Protein AF-A0A0W0FMS6-F1 (afdb_monomer_lite)

Structure (mmCIF, N/CA/C/O backbone):
data_AF-A0A0W0FMS6-F1
#
_entry.id   AF-A0A0W0FMS6-F1
#
loop_
_atom_site.group_PDB
_atom_site.id
_atom_site.type_symbol
_atom_site.label_atom_id
_atom_site.label_alt_id
_atom_site.label_comp_id
_atom_site.label_asym_id
_atom_site.label_entity_id
_atom_site.label_seq_id
_atom_site.pdbx_PDB_ins_code
_atom_site.Cartn_x
_atom_site.Cartn_y
_atom_site.Cartn_z
_atom_site.occupancy
_atom_site.B_iso_or_equiv
_atom_site.auth_seq_id
_atom_site.auth_comp_id
_atom_site.auth_asym_id
_atom_site.auth_atom_id
_atom_site.pdbx_PDB_model_num
ATOM 1 N N . MET A 1 1 ? 3.700 -11.404 -13.469 1.00 47.94 1 MET A N 1
ATOM 2 C CA . MET A 1 1 ? 3.557 -11.997 -12.122 1.00 47.94 1 MET A CA 1
ATOM 3 C C . MET A 1 1 ? 2.773 -11.042 -11.232 1.00 47.94 1 MET A C 1
ATOM 5 O O . MET A 1 1 ? 3.346 -10.373 -10.398 1.00 47.94 1 MET A O 1
ATOM 9 N N . GLN A 1 2 ? 1.465 -10.922 -11.465 1.00 58.62 2 GLN A N 1
ATOM 10 C CA . GLN A 1 2 ? 0.581 -10.019 -10.707 1.00 58.62 2 GLN A CA 1
ATOM 11 C C . GLN A 1 2 ? -0.220 -10.781 -9.626 1.00 58.62 2 GLN A C 1
ATOM 13 O O . GLN A 1 2 ? -1.185 -10.271 -9.075 1.00 58.62 2 GLN A O 1
ATOM 18 N N . GLN A 1 3 ? 0.134 -12.052 -9.408 1.00 62.72 3 GLN A N 1
ATOM 19 C CA . GLN A 1 3 ? -0.637 -13.024 -8.629 1.00 62.72 3 GLN A CA 1
ATOM 20 C C . GLN A 1 3 ? -0.190 -13.101 -7.160 1.00 62.72 3 GLN A C 1
ATOM 22 O O . GLN A 1 3 ? -0.995 -13.461 -6.310 1.00 62.72 3 GLN A O 1
ATOM 27 N N . GLU A 1 4 ? 1.058 -12.745 -6.844 1.00 70.19 4 GLU A N 1
ATOM 28 C CA . GLU A 1 4 ? 1.639 -12.935 -5.506 1.00 70.19 4 GLU A CA 1
ATOM 29 C C . GLU A 1 4 ? 1.048 -11.968 -4.467 1.00 70.19 4 GLU A C 1
ATOM 31 O O . GLU A 1 4 ? 0.581 -12.365 -3.398 1.00 70.19 4 GLU A O 1
ATOM 36 N N . ASP A 1 5 ? 0.982 -10.692 -4.818 1.00 80.12 5 ASP A N 1
ATOM 37 C CA . ASP A 1 5 ? 0.451 -9.620 -3.976 1.00 80.12 5 ASP A CA 1
ATOM 38 C C . ASP A 1 5 ? -1.074 -9.733 -3.809 1.00 80.12 5 ASP A C 1
ATOM 40 O O . ASP A 1 5 ? -1.591 -9.489 -2.720 1.00 80.12 5 ASP A O 1
ATOM 44 N N . ASN A 1 6 ? -1.790 -10.211 -4.834 1.00 81.94 6 ASN A N 1
ATOM 45 C CA . ASN A 1 6 ? -3.218 -10.525 -4.720 1.00 81.94 6 ASN A CA 1
ATOM 46 C C . ASN A 1 6 ? -3.466 -11.706 -3.769 1.00 81.94 6 ASN A C 1
ATOM 48 O O . ASN A 1 6 ? -4.414 -11.669 -2.986 1.00 81.94 6 ASN A O 1
ATOM 52 N N . ALA A 1 7 ? -2.617 -12.739 -3.808 1.00 86.38 7 ALA A N 1
ATOM 53 C CA . ALA A 1 7 ? -2.716 -13.869 -2.886 1.00 86.38 7 ALA A CA 1
ATOM 54 C C . ALA A 1 7 ? -2.443 -13.429 -1.440 1.00 86.38 7 ALA A C 1
ATOM 56 O O . ALA A 1 7 ? -3.202 -13.780 -0.536 1.00 86.38 7 ALA A O 1
ATOM 57 N N . THR A 1 8 ? -1.416 -12.599 -1.237 1.00 92.06 8 THR A N 1
ATOM 58 C CA . THR A 1 8 ? -1.090 -12.025 0.077 1.00 92.06 8 THR A CA 1
ATOM 59 C C . THR A 1 8 ? -2.247 -11.190 0.613 1.00 92.06 8 THR A C 1
ATOM 61 O O 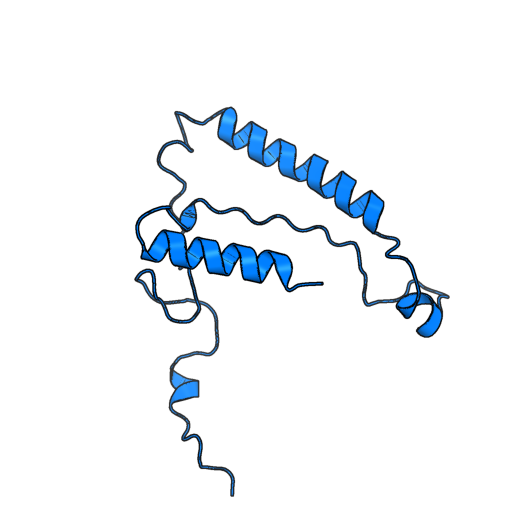. THR A 1 8 ? -2.692 -11.409 1.739 1.00 92.06 8 THR A O 1
ATOM 64 N N . LEU A 1 9 ? -2.796 -10.285 -0.202 1.00 92.38 9 LEU A N 1
ATOM 65 C CA . LEU A 1 9 ? -3.934 -9.463 0.204 1.00 92.38 9 LEU A CA 1
ATOM 66 C C . LEU A 1 9 ? -5.177 -10.313 0.500 1.00 92.38 9 LEU A C 1
ATOM 68 O O . LEU A 1 9 ? -5.908 -10.015 1.441 1.00 92.38 9 LEU A O 1
ATOM 72 N N . GLY A 1 10 ? -5.385 -11.401 -0.246 1.00 93.81 10 GLY A N 1
ATOM 73 C CA . GLY A 1 10 ? -6.440 -12.373 0.029 1.00 93.81 10 GLY A CA 1
ATOM 74 C C . GLY A 1 10 ? -6.303 -12.995 1.418 1.00 93.81 10 GLY A C 1
ATOM 75 O O . GLY A 1 10 ? -7.260 -12.990 2.185 1.00 93.81 10 GLY A O 1
ATOM 76 N N . VAL A 1 11 ? -5.115 -13.481 1.788 1.00 94.75 11 VAL A N 1
ATOM 77 C CA . VAL A 1 11 ? -4.873 -14.040 3.133 1.00 94.75 11 VAL A CA 1
ATOM 78 C C . VAL A 1 11 ? -5.060 -12.981 4.222 1.00 94.75 11 VAL A C 1
ATOM 80 O O . VAL A 1 11 ? -5.651 -13.268 5.262 1.00 94.75 11 VAL A O 1
ATOM 83 N N . LEU A 1 12 ? -4.623 -11.744 3.981 1.00 96.62 12 LEU A N 1
ATOM 84 C CA . LEU A 1 12 ? -4.838 -10.642 4.919 1.00 96.62 12 LEU A CA 1
ATOM 85 C C . LEU A 1 12 ? -6.331 -10.300 5.075 1.00 96.62 12 LEU A C 1
ATOM 87 O O . LEU A 1 12 ? -6.784 -10.048 6.189 1.00 96.62 12 LEU A O 1
ATOM 91 N N . LEU A 1 13 ? -7.126 -10.380 4.005 1.00 96.19 13 LEU A N 1
ATOM 92 C CA . LEU A 1 13 ? -8.582 -10.221 4.078 1.00 96.19 13 LEU A CA 1
ATOM 93 C C . LEU A 1 13 ? -9.211 -11.296 4.973 1.00 96.19 13 LEU A C 1
ATOM 95 O O . LEU A 1 13 ? -10.046 -10.974 5.816 1.00 96.19 13 LEU A O 1
ATOM 99 N N . TRP A 1 14 ? -8.780 -12.554 4.844 1.00 96.56 14 TRP A N 1
ATOM 100 C CA . TRP A 1 14 ? -9.217 -13.628 5.744 1.00 96.56 14 TRP A CA 1
ATOM 101 C C . TRP A 1 14 ? -8.826 -13.354 7.199 1.00 96.56 14 TRP A C 1
ATOM 103 O O . TRP A 1 14 ? -9.638 -13.565 8.098 1.00 96.56 14 TRP A O 1
ATOM 113 N N . GLY A 1 15 ? -7.618 -12.839 7.437 1.00 97.75 15 GLY A N 1
ATOM 114 C CA . GLY A 1 15 ? -7.184 -12.403 8.766 1.00 97.75 15 GLY A CA 1
ATOM 115 C C . GLY A 1 15 ? -8.080 -11.306 9.347 1.00 97.75 15 GLY A C 1
ATOM 116 O O . GLY A 1 15 ? -8.439 -11.368 10.522 1.00 97.75 15 GLY A O 1
ATOM 117 N N . ALA A 1 16 ? -8.495 -10.342 8.525 1.00 97.19 16 ALA A N 1
ATOM 118 C CA . ALA A 1 16 ? -9.406 -9.280 8.939 1.00 97.19 16 ALA A CA 1
ATOM 119 C C . ALA A 1 16 ? -10.818 -9.805 9.240 1.00 97.19 16 ALA A C 1
ATOM 121 O O . ALA A 1 16 ? -11.396 -9.455 10.267 1.00 97.19 16 ALA A O 1
ATOM 122 N N . LEU A 1 17 ? -11.347 -10.714 8.414 1.00 97.19 17 LEU A N 1
ATOM 123 C CA . LEU A 1 17 ? -12.629 -11.388 8.667 1.00 97.19 17 LEU A CA 1
ATOM 124 C C . LEU A 1 17 ? -12.611 -12.221 9.955 1.00 97.19 17 LEU A C 1
ATOM 126 O O . LEU A 1 17 ? -13.627 -12.330 10.637 1.00 97.19 17 LEU A O 1
ATOM 130 N N . ALA A 1 18 ? -11.455 -12.783 10.306 1.00 97.81 18 ALA A N 1
ATOM 131 C CA . ALA A 1 18 ? -11.242 -13.491 11.564 1.00 97.81 18 ALA A CA 1
ATOM 132 C C . ALA A 1 18 ? -11.004 -12.555 12.769 1.00 97.81 18 ALA A C 1
ATOM 134 O O . ALA A 1 18 ? -10.807 -13.044 13.880 1.00 97.81 18 ALA A O 1
ATOM 135 N N . GLY A 1 19 ? -10.996 -11.231 12.573 1.00 96.12 19 GLY A N 1
ATOM 136 C CA . GLY A 1 19 ? -10.738 -10.246 13.626 1.00 96.12 19 GLY A CA 1
ATOM 137 C C . GLY A 1 19 ? -9.290 -10.221 14.127 1.00 96.12 19 GLY A C 1
ATOM 138 O O . GLY A 1 19 ? -9.040 -9.748 15.232 1.00 96.12 19 GLY A O 1
ATOM 139 N N . LEU A 1 20 ? -8.339 -10.753 13.351 1.00 97.25 20 LEU A N 1
ATOM 140 C CA . LEU A 1 20 ? -6.926 -10.852 13.740 1.00 97.25 20 LEU A CA 1
ATOM 141 C C . LEU A 1 20 ? -6.112 -9.614 13.362 1.00 97.25 20 LEU A C 1
ATOM 143 O O . LEU A 1 20 ? -5.102 -9.328 14.001 1.00 97.25 20 LEU A O 1
ATOM 147 N N . ILE A 1 21 ? -6.524 -8.907 12.312 1.00 94.88 21 ILE A N 1
ATOM 148 C CA . ILE A 1 21 ? -5.868 -7.691 11.828 1.00 94.88 21 ILE A CA 1
ATOM 149 C C . ILE A 1 21 ? -6.912 -6.668 11.388 1.00 94.88 21 ILE A C 1
ATOM 151 O O . ILE A 1 21 ? -8.044 -7.024 11.065 1.00 94.88 21 ILE A O 1
ATOM 155 N N . ASP A 1 22 ? -6.508 -5.406 11.304 1.00 93.88 22 ASP A N 1
ATOM 156 C CA . ASP A 1 22 ? -7.302 -4.362 10.666 1.00 93.88 22 ASP A CA 1
ATOM 157 C C . ASP A 1 22 ? -6.825 -4.162 9.222 1.00 93.88 22 ASP A C 1
ATOM 159 O O . ASP A 1 22 ? -5.691 -3.752 8.962 1.00 93.88 22 ASP A O 1
ATOM 163 N N . PHE A 1 23 ? -7.711 -4.459 8.272 1.00 94.94 23 PHE A N 1
ATOM 164 C CA . PHE A 1 23 ? -7.417 -4.383 6.844 1.00 94.94 23 PHE A CA 1
ATOM 165 C C . PHE A 1 23 ? -7.081 -2.959 6.375 1.00 94.94 23 PHE A C 1
ATOM 167 O O . PHE A 1 23 ? -6.360 -2.792 5.392 1.00 94.94 23 PHE A O 1
ATOM 174 N N . SER A 1 24 ? -7.556 -1.928 7.083 1.00 93.31 24 SER A N 1
ATOM 175 C CA . SER A 1 24 ? -7.268 -0.526 6.760 1.00 93.31 24 SER A CA 1
ATOM 176 C C . SER A 1 24 ? -5.808 -0.123 7.008 1.00 93.31 24 SER A C 1
ATOM 178 O O . SER A 1 24 ? -5.359 0.887 6.473 1.00 93.31 24 SER A O 1
ATOM 180 N N . HIS A 1 25 ? -5.041 -0.936 7.742 1.00 93.19 25 HIS A N 1
ATOM 181 C CA . HIS A 1 25 ? -3.624 -0.695 8.036 1.00 93.19 25 HIS A CA 1
ATOM 182 C C . HIS A 1 25 ? -2.663 -1.328 7.018 1.00 93.19 25 HIS A C 1
ATOM 184 O O . HIS A 1 25 ? -1.444 -1.284 7.194 1.00 93.19 25 HIS A O 1
ATOM 190 N N . ILE A 1 26 ? -3.182 -1.944 5.955 1.00 93.31 26 ILE A N 1
ATOM 191 C CA . ILE A 1 26 ? -2.361 -2.629 4.957 1.00 93.31 26 ILE A CA 1
ATOM 192 C C . ILE A 1 26 ? -1.939 -1.646 3.867 1.00 93.31 26 ILE A C 1
ATOM 194 O O . ILE A 1 26 ? -2.767 -1.041 3.190 1.00 93.31 26 ILE A O 1
ATOM 198 N N . ILE A 1 27 ? -0.631 -1.563 3.635 1.00 92.06 27 ILE A N 1
ATOM 199 C CA . ILE A 1 27 ? -0.045 -0.826 2.515 1.00 92.06 27 ILE A CA 1
ATOM 200 C C . ILE A 1 27 ? 0.615 -1.831 1.572 1.00 92.06 27 ILE A C 1
ATOM 202 O O . ILE A 1 27 ? 1.496 -2.588 1.977 1.00 92.06 27 ILE A O 1
ATOM 206 N N . ILE A 1 28 ? 0.220 -1.810 0.297 1.00 90.75 28 ILE A N 1
ATOM 207 C CA . ILE A 1 28 ? 0.884 -2.569 -0.768 1.00 90.75 28 ILE A CA 1
ATOM 208 C C . ILE A 1 28 ? 1.689 -1.607 -1.631 1.00 90.75 28 ILE A C 1
ATOM 210 O O . ILE A 1 28 ? 1.137 -0.699 -2.252 1.00 90.75 28 ILE A O 1
ATOM 214 N N . MET A 1 29 ? 2.994 -1.848 -1.727 1.00 89.06 29 MET A N 1
ATOM 215 C CA . MET A 1 29 ? 3.885 -1.123 -2.628 1.00 89.06 29 MET A CA 1
ATOM 216 C C . MET A 1 29 ? 4.454 -2.089 -3.664 1.00 89.06 29 MET A C 1
ATOM 218 O O . MET A 1 29 ? 5.002 -3.130 -3.309 1.00 89.06 29 MET A O 1
ATOM 222 N N . ARG A 1 30 ? 4.332 -1.750 -4.952 1.00 87.19 30 ARG A N 1
ATOM 223 C CA . ARG A 1 30 ? 4.829 -2.577 -6.064 1.00 87.19 30 ARG A CA 1
ATOM 224 C C . ARG A 1 30 ? 5.798 -1.806 -6.936 1.00 87.19 30 ARG A C 1
ATOM 226 O O . ARG A 1 30 ? 5.655 -0.598 -7.114 1.00 87.19 30 ARG A O 1
ATOM 233 N N . THR A 1 31 ? 6.748 -2.523 -7.529 1.00 85.50 31 THR A N 1
ATOM 234 C CA . THR A 1 31 ? 7.670 -1.942 -8.509 1.00 85.50 31 THR A CA 1
ATOM 235 C C . THR A 1 31 ? 7.087 -2.049 -9.913 1.00 85.50 31 THR A C 1
ATOM 237 O O . THR A 1 31 ? 6.530 -3.077 -10.297 1.00 85.50 31 THR A O 1
ATOM 240 N N . ALA A 1 32 ? 7.218 -0.984 -10.700 1.00 79.62 32 ALA A N 1
ATOM 241 C CA . ALA A 1 32 ? 6.892 -0.994 -12.122 1.00 79.62 32 ALA A CA 1
ATOM 242 C C . ALA A 1 32 ? 8.176 -1.257 -12.919 1.00 79.62 32 ALA A C 1
ATOM 244 O O . ALA A 1 32 ? 8.904 -0.328 -13.263 1.00 79.62 32 ALA A O 1
ATOM 245 N N . SER A 1 33 ? 8.489 -2.532 -13.142 1.00 82.94 33 SER A N 1
ATOM 246 C CA . SER A 1 33 ? 9.757 -2.962 -13.755 1.00 82.94 33 SER A CA 1
ATOM 247 C C . SER A 1 33 ? 9.599 -3.664 -15.106 1.00 82.94 33 SER A C 1
ATOM 249 O O . SER A 1 33 ? 10.504 -3.607 -15.943 1.00 82.94 33 SER A O 1
ATOM 251 N N . ASN A 1 34 ? 8.441 -4.281 -15.340 1.00 81.12 34 ASN A N 1
ATOM 252 C CA . ASN A 1 34 ? 8.090 -4.952 -16.586 1.00 81.12 34 ASN A CA 1
ATOM 253 C C . ASN A 1 34 ? 7.176 -4.054 -17.411 1.00 81.12 34 ASN A C 1
ATOM 255 O O . ASN A 1 34 ? 5.982 -3.938 -17.133 1.00 81.12 34 ASN A O 1
ATOM 259 N N . PHE A 1 35 ? 7.745 -3.424 -18.431 1.00 79.50 35 PHE A N 1
ATOM 260 C CA . PHE A 1 35 ? 6.982 -2.622 -19.374 1.00 79.50 35 PHE A CA 1
ATOM 261 C C . PHE A 1 35 ? 6.465 -3.511 -20.501 1.00 79.50 35 PHE A C 1
ATOM 263 O O . PHE A 1 35 ? 7.239 -4.198 -21.161 1.00 79.50 35 PHE A O 1
ATOM 270 N N . ASP A 1 36 ? 5.153 -3.469 -20.726 1.00 81.88 36 ASP A N 1
ATOM 271 C CA . ASP A 1 36 ? 4.514 -4.120 -21.876 1.00 81.88 36 ASP A CA 1
ATOM 272 C C . ASP A 1 36 ? 4.952 -3.470 -23.201 1.00 81.88 36 ASP A C 1
ATOM 274 O O . ASP A 1 36 ? 5.110 -4.122 -24.233 1.00 81.88 36 ASP A O 1
ATOM 278 N N . ARG A 1 37 ? 5.215 -2.158 -23.159 1.00 83.69 37 ARG A N 1
ATOM 279 C CA . ARG A 1 37 ? 5.554 -1.365 -24.336 1.00 83.69 37 ARG A CA 1
ATOM 280 C C . ARG A 1 37 ? 7.058 -1.353 -24.599 1.00 83.69 37 ARG A C 1
ATOM 282 O O . ARG A 1 37 ? 7.849 -0.983 -23.736 1.00 83.69 37 ARG A O 1
ATOM 289 N N . LEU A 1 38 ? 7.411 -1.664 -25.843 1.00 85.38 38 LEU A N 1
ATOM 290 C CA . LEU A 1 38 ? 8.765 -1.543 -26.380 1.00 85.38 38 LEU A CA 1
ATOM 291 C C . LEU A 1 38 ? 9.254 -0.086 -26.400 1.00 85.38 38 LEU A C 1
ATOM 293 O O . LEU A 1 38 ? 8.458 0.845 -26.568 1.00 85.38 38 LEU A O 1
ATOM 297 N N . TYR A 1 39 ? 10.567 0.118 -26.276 1.00 84.88 39 TYR A N 1
ATOM 298 C CA . TYR A 1 39 ? 11.172 1.441 -26.469 1.00 84.88 39 TYR A CA 1
ATOM 299 C C . TYR A 1 39 ? 11.383 1.743 -27.969 1.00 84.88 39 TYR A C 1
ATOM 301 O O . TYR A 1 39 ? 11.441 0.814 -28.783 1.00 84.88 39 TYR A O 1
ATOM 309 N N . PRO A 1 40 ? 11.503 3.023 -28.382 1.00 90.94 40 PRO A N 1
ATOM 310 C CA . PRO A 1 40 ? 11.687 3.376 -29.790 1.00 90.94 40 PRO A CA 1
ATOM 311 C C . PRO A 1 40 ? 12.870 2.639 -30.437 1.00 90.94 40 PRO A C 1
ATOM 313 O O . PRO A 1 40 ? 14.001 2.726 -29.967 1.00 90.94 40 PRO A O 1
ATOM 316 N N . GLY A 1 41 ? 12.608 1.910 -31.526 1.00 91.12 41 GLY A N 1
ATOM 317 C CA . GLY A 1 41 ? 13.621 1.129 -32.250 1.00 91.12 41 GLY A CA 1
ATOM 318 C C . GLY A 1 41 ? 13.792 -0.323 -31.784 1.00 91.12 41 GLY A C 1
ATOM 319 O O . GLY A 1 41 ? 14.562 -1.067 -32.392 1.00 91.12 41 GLY A O 1
ATOM 320 N N . GLN A 1 42 ? 13.070 -0.768 -30.754 1.00 91.38 42 GLN A N 1
ATOM 321 C CA . GLN A 1 42 ? 13.043 -2.170 -30.333 1.00 91.38 42 GLN A CA 1
ATOM 322 C C . GLN A 1 42 ? 11.962 -2.954 -31.093 1.00 91.38 42 GLN A C 1
ATOM 324 O O . GLN A 1 42 ? 10.879 -2.445 -31.372 1.00 91.38 42 GLN A O 1
ATOM 329 N N . THR A 1 43 ? 12.228 -4.219 -31.427 1.00 92.12 43 THR A N 1
ATOM 330 C CA . THR A 1 43 ? 11.204 -5.091 -32.020 1.00 92.12 43 THR A CA 1
ATOM 331 C C . THR A 1 43 ? 10.306 -5.697 -30.932 1.00 92.12 43 THR A C 1
ATOM 333 O O . THR A 1 43 ? 10.787 -5.940 -29.822 1.00 92.12 43 THR A O 1
ATOM 336 N N . PRO A 1 44 ? 9.035 -6.032 -31.231 1.00 90.00 44 PRO A N 1
ATOM 337 C CA . PRO A 1 44 ? 8.134 -6.649 -30.254 1.00 90.00 44 PRO A CA 1
ATOM 338 C C . PRO A 1 44 ? 8.697 -7.932 -29.629 1.00 90.00 44 PRO A C 1
ATOM 340 O O . PRO A 1 44 ? 8.648 -8.096 -28.417 1.00 90.00 44 PRO A O 1
ATOM 343 N N . ILE A 1 45 ? 9.319 -8.804 -30.434 1.00 90.62 45 ILE A N 1
ATOM 344 C CA . ILE A 1 45 ? 9.922 -10.050 -29.935 1.00 90.62 45 ILE A CA 1
ATOM 345 C C . ILE A 1 45 ? 11.097 -9.793 -28.981 1.00 90.62 45 ILE A C 1
ATOM 347 O O . ILE A 1 45 ? 11.228 -10.477 -27.973 1.00 90.62 45 ILE A O 1
ATOM 351 N N . LYS A 1 46 ? 11.925 -8.772 -29.248 1.00 88.31 46 LYS A N 1
ATOM 352 C CA . LYS A 1 46 ? 13.011 -8.386 -28.337 1.00 88.31 46 LYS A CA 1
ATOM 353 C C . LYS A 1 46 ? 12.479 -7.780 -27.045 1.00 88.31 46 LYS A C 1
ATOM 355 O O . LYS A 1 46 ? 13.129 -7.936 -26.026 1.00 88.31 46 LYS A O 1
ATOM 360 N N . SER A 1 47 ? 11.342 -7.087 -27.089 1.00 85.94 47 SER A N 1
ATOM 361 C CA . SER A 1 47 ? 10.668 -6.577 -25.890 1.00 85.94 47 SER A CA 1
ATOM 362 C C . SER A 1 47 ? 10.093 -7.711 -25.047 1.00 85.94 47 SER A C 1
ATOM 364 O O . SER A 1 47 ? 10.319 -7.752 -23.845 1.00 85.94 47 SER A O 1
ATOM 366 N N . LEU A 1 48 ? 9.412 -8.666 -25.688 1.00 86.31 48 LEU A N 1
ATOM 367 C CA . LEU A 1 48 ? 8.825 -9.833 -25.029 1.00 86.31 48 LEU A CA 1
ATOM 368 C C . LEU A 1 48 ? 9.877 -10.715 -24.340 1.00 86.31 48 LEU A C 1
ATOM 370 O O . LEU A 1 48 ? 9.621 -11.250 -23.267 1.00 86.31 48 LEU A O 1
ATOM 374 N N . LEU A 1 49 ? 11.048 -10.868 -24.963 1.00 86.94 49 LEU A N 1
ATOM 375 C CA . LEU A 1 49 ? 12.157 -11.672 -24.443 1.00 86.94 49 LEU A CA 1
ATOM 376 C C . LEU A 1 49 ? 13.150 -10.862 -23.594 1.00 86.94 49 LEU A C 1
ATOM 378 O O . LEU A 1 49 ? 14.171 -11.405 -23.180 1.00 86.94 49 LEU A O 1
ATOM 382 N N . ALA A 1 50 ? 12.908 -9.566 -23.374 1.00 81.38 50 ALA A N 1
ATOM 383 C CA . ALA A 1 50 ? 13.815 -8.740 -22.590 1.00 81.38 50 ALA A CA 1
ATOM 384 C C . ALA A 1 50 ? 13.753 -9.125 -21.109 1.00 81.38 50 ALA A C 1
ATOM 386 O O . ALA A 1 50 ? 12.676 -9.275 -20.531 1.00 81.38 50 ALA A O 1
ATOM 387 N N . GLU A 1 51 ? 14.916 -9.180 -20.464 1.00 74.75 51 GLU A N 1
ATOM 388 C CA . GLU A 1 51 ? 14.996 -9.332 -19.015 1.00 74.75 51 GLU A CA 1
ATOM 389 C C . GLU A 1 51 ? 14.705 -7.994 -18.332 1.00 74.75 51 GLU A C 1
ATOM 391 O O . GLU A 1 51 ? 15.611 -7.248 -17.973 1.00 74.75 51 GLU A O 1
ATOM 396 N N . SER A 1 52 ? 13.411 -7.674 -18.226 1.00 72.44 52 SER A N 1
ATOM 397 C CA . SER A 1 52 ? 12.817 -6.673 -17.327 1.00 72.44 52 SER A CA 1
ATOM 398 C C . SER A 1 52 ? 13.717 -5.461 -17.059 1.00 72.44 52 SER A C 1
ATOM 400 O O . SER A 1 52 ? 14.139 -5.234 -15.927 1.00 72.44 52 SER A O 1
ATOM 402 N N . GLY A 1 53 ? 14.031 -4.671 -18.093 1.00 74.81 53 GLY A N 1
ATOM 403 C CA . GLY A 1 53 ? 15.036 -3.599 -18.006 1.00 74.81 53 GLY A CA 1
ATOM 404 C C . GLY A 1 53 ? 14.771 -2.539 -16.923 1.00 74.81 53 GLY A C 1
ATOM 405 O O . GLY A 1 53 ? 15.688 -1.831 -16.515 1.00 74.81 53 GLY A O 1
ATOM 406 N N . GLY A 1 54 ? 13.539 -2.448 -16.414 1.00 83.50 54 GLY A N 1
ATOM 407 C CA . GLY A 1 54 ? 13.174 -1.590 -15.291 1.00 83.50 54 GLY A CA 1
ATOM 408 C C . GLY A 1 54 ? 13.387 -2.204 -13.905 1.00 83.50 54 GLY A C 1
ATOM 409 O O . GLY A 1 54 ? 13.071 -1.540 -12.926 1.00 83.50 54 GLY A O 1
ATOM 410 N N . PHE A 1 55 ? 13.878 -3.439 -13.771 1.00 85.75 55 PHE A N 1
ATOM 411 C CA . PHE A 1 55 ? 13.923 -4.154 -12.488 1.00 85.75 55 PHE A CA 1
ATOM 412 C C . PHE A 1 55 ? 14.783 -3.454 -11.437 1.00 85.75 55 PHE A C 1
ATOM 414 O O . PHE A 1 55 ? 14.272 -3.077 -10.383 1.00 85.75 55 PHE A O 1
ATOM 421 N N . ALA A 1 56 ? 16.058 -3.198 -11.740 1.00 88.75 56 ALA A N 1
ATOM 422 C CA . ALA A 1 56 ? 16.965 -2.538 -10.799 1.00 88.75 56 ALA A CA 1
ATOM 423 C C . ALA A 1 56 ? 16.468 -1.134 -10.402 1.00 88.75 56 ALA A C 1
ATOM 425 O O . ALA A 1 56 ? 16.490 -0.770 -9.228 1.00 88.75 56 ALA A O 1
ATOM 426 N N . ILE A 1 57 ? 15.953 -0.373 -11.374 1.00 90.12 57 ILE A N 1
ATOM 427 C CA . ILE A 1 57 ? 15.398 0.970 -11.152 1.00 90.12 57 ILE A CA 1
ATOM 428 C C . ILE A 1 57 ? 14.124 0.893 -10.302 1.00 90.12 57 ILE A C 1
ATOM 430 O O . ILE A 1 57 ? 13.946 1.674 -9.372 1.00 90.12 57 ILE A O 1
ATOM 434 N N . GLY A 1 58 ? 13.249 -0.071 -10.586 1.00 91.06 58 GLY A N 1
ATOM 435 C CA . GLY A 1 58 ? 12.011 -0.296 -9.850 1.00 91.06 58 GLY A CA 1
ATOM 436 C C . GLY A 1 58 ? 12.266 -0.618 -8.380 1.00 91.06 58 GLY A C 1
ATOM 437 O O . GLY A 1 58 ? 11.598 -0.054 -7.517 1.00 91.06 58 GLY A O 1
ATOM 438 N N . ILE A 1 59 ? 13.256 -1.467 -8.086 1.00 90.75 59 ILE A N 1
ATOM 439 C CA . ILE A 1 59 ? 13.665 -1.789 -6.711 1.00 90.75 59 ILE A CA 1
ATOM 440 C C . ILE A 1 59 ? 14.257 -0.564 -6.003 1.00 90.75 59 ILE A C 1
ATOM 442 O O . ILE A 1 59 ? 13.887 -0.283 -4.864 1.00 90.75 59 ILE A O 1
ATOM 446 N N . ALA A 1 60 ? 15.124 0.201 -6.672 1.00 93.81 60 ALA A N 1
ATOM 447 C CA . ALA A 1 60 ? 15.682 1.423 -6.094 1.00 93.81 60 ALA A CA 1
ATOM 448 C C . ALA A 1 60 ? 14.582 2.442 -5.749 1.00 93.81 60 ALA A C 1
ATOM 450 O O . ALA A 1 60 ? 14.550 2.972 -4.640 1.00 93.81 60 ALA A O 1
ATOM 451 N N . ASN A 1 61 ? 13.632 2.656 -6.663 1.00 93.62 61 ASN A N 1
ATOM 452 C CA . ASN A 1 61 ? 12.498 3.551 -6.437 1.00 93.62 61 ASN A CA 1
ATOM 453 C C . ASN A 1 61 ? 11.587 3.060 -5.308 1.00 93.62 61 ASN A C 1
ATOM 455 O O . ASN A 1 61 ? 11.111 3.876 -4.522 1.00 93.62 61 ASN A O 1
ATOM 459 N N . LEU A 1 62 ? 11.370 1.746 -5.194 1.00 93.31 62 LEU A N 1
ATOM 460 C CA . LEU A 1 62 ? 10.598 1.169 -4.095 1.00 93.31 62 LEU A CA 1
ATOM 461 C C . LEU A 1 62 ? 11.225 1.486 -2.743 1.00 93.31 62 LEU A C 1
ATOM 463 O O . LEU A 1 62 ? 10.511 1.869 -1.825 1.00 93.31 62 LEU A O 1
ATOM 467 N N . TYR A 1 63 ? 12.547 1.358 -2.627 1.00 94.25 63 TYR A N 1
ATOM 468 C CA . TYR A 1 63 ? 13.249 1.713 -1.399 1.00 94.25 63 TYR A CA 1
ATOM 469 C C . TYR A 1 63 ? 13.146 3.213 -1.108 1.00 94.25 63 TYR A C 1
ATOM 471 O O . TYR A 1 63 ? 12.759 3.593 -0.006 1.00 94.25 63 TYR A O 1
ATOM 479 N N . LEU A 1 64 ? 13.443 4.057 -2.101 1.00 95.81 64 LEU A N 1
ATOM 480 C CA . LEU A 1 64 ? 13.427 5.514 -1.944 1.00 95.81 64 LEU A CA 1
ATOM 481 C C . LEU A 1 64 ? 12.048 6.043 -1.537 1.00 95.81 64 LEU A C 1
ATOM 483 O O . LEU A 1 64 ? 11.968 6.926 -0.692 1.00 95.81 64 LEU A O 1
ATOM 487 N N . ALA A 1 65 ? 10.968 5.496 -2.098 1.00 94.69 65 ALA A N 1
ATOM 488 C CA . ALA A 1 65 ? 9.610 5.874 -1.716 1.00 94.69 65 ALA A CA 1
ATOM 489 C C . ALA A 1 65 ? 9.172 5.209 -0.400 1.00 94.69 65 ALA A C 1
ATOM 491 O O . ALA A 1 65 ? 8.617 5.863 0.482 1.00 94.69 65 ALA A O 1
ATOM 492 N N . GLY A 1 66 ? 9.435 3.910 -0.253 1.00 94.62 66 GLY A N 1
ATOM 493 C CA . GLY A 1 66 ? 8.976 3.114 0.882 1.00 94.62 66 GLY A CA 1
ATOM 494 C C . GLY A 1 66 ? 9.605 3.541 2.202 1.00 94.62 66 GLY A C 1
ATOM 495 O O . GLY A 1 66 ? 8.909 3.604 3.215 1.00 94.62 66 GLY A O 1
ATOM 496 N N . VAL A 1 67 ? 10.890 3.912 2.201 1.00 96.81 67 VAL A N 1
ATOM 497 C CA . VAL A 1 67 ? 11.560 4.391 3.418 1.00 96.81 67 VAL A CA 1
ATOM 498 C C . VAL A 1 67 ? 10.921 5.678 3.939 1.00 96.81 67 VAL A C 1
ATOM 500 O O . VAL A 1 67 ? 10.761 5.816 5.147 1.00 96.81 67 VAL A O 1
ATOM 503 N N . CYS A 1 68 ? 10.478 6.578 3.056 1.00 97.00 68 CYS A N 1
ATOM 504 C CA . CYS A 1 68 ? 9.797 7.808 3.458 1.00 97.00 68 CYS A CA 1
ATOM 505 C C . CYS A 1 68 ? 8.452 7.518 4.138 1.00 97.00 68 CYS A C 1
ATOM 507 O O . CYS A 1 68 ? 8.123 8.171 5.125 1.00 97.00 68 CYS A O 1
ATOM 509 N N . VAL A 1 69 ? 7.703 6.518 3.657 1.00 94.88 69 VAL A N 1
ATOM 510 C CA . VAL A 1 69 ? 6.444 6.086 4.290 1.00 94.88 69 VAL A CA 1
ATOM 511 C C . VAL A 1 69 ? 6.712 5.538 5.690 1.00 94.88 69 VAL A C 1
ATOM 513 O O . VAL A 1 69 ? 6.074 5.969 6.648 1.00 94.88 69 VAL A O 1
ATOM 516 N N . VAL A 1 70 ? 7.692 4.639 5.831 1.00 95.94 70 VAL A N 1
ATOM 517 C CA . VAL A 1 70 ? 8.061 4.062 7.134 1.00 95.94 70 VAL A CA 1
ATOM 518 C C . VAL A 1 70 ? 8.527 5.150 8.097 1.00 95.94 70 VAL A C 1
ATOM 520 O O . VAL A 1 70 ? 8.039 5.218 9.221 1.00 95.94 70 VAL A O 1
ATOM 523 N N . GLN A 1 71 ? 9.424 6.033 7.653 1.00 98.00 71 GLN A N 1
ATOM 524 C CA . GLN A 1 71 ? 9.925 7.138 8.467 1.00 98.00 71 GLN A CA 1
ATOM 525 C C . GLN A 1 71 ? 8.798 8.070 8.914 1.00 98.00 71 GLN A C 1
ATOM 527 O O . GLN A 1 71 ? 8.761 8.422 10.089 1.00 98.00 71 GLN A O 1
ATOM 532 N N . GLY A 1 72 ? 7.859 8.411 8.025 1.00 96.56 72 GLY A N 1
ATOM 533 C CA . GLY A 1 72 ? 6.683 9.211 8.370 1.00 96.56 72 GLY A CA 1
ATOM 534 C C . GLY A 1 72 ? 5.821 8.552 9.449 1.00 96.56 72 GLY A C 1
ATOM 535 O O . GLY A 1 72 ? 5.523 9.186 10.457 1.00 96.56 72 GLY A O 1
ATOM 536 N N . ILE A 1 73 ? 5.503 7.262 9.288 1.00 96.00 73 ILE A N 1
ATOM 537 C CA . ILE A 1 73 ? 4.700 6.504 10.261 1.00 96.00 73 ILE A CA 1
ATOM 538 C C . ILE A 1 73 ? 5.409 6.417 11.616 1.00 96.00 73 ILE A C 1
ATOM 540 O O . ILE A 1 73 ? 4.798 6.665 12.650 1.00 96.00 73 ILE A O 1
ATOM 544 N N . THR A 1 74 ? 6.701 6.079 11.628 1.00 97.00 74 THR A N 1
ATOM 545 C CA . THR A 1 74 ? 7.463 5.946 12.882 1.00 97.00 74 THR A CA 1
ATOM 546 C C . THR A 1 74 ? 7.760 7.287 13.551 1.00 97.00 74 THR A C 1
ATOM 548 O O . THR A 1 74 ? 7.901 7.336 14.768 1.00 97.00 74 THR A O 1
ATOM 551 N N . GLY A 1 75 ? 7.866 8.366 12.770 1.00 98.25 75 GLY A N 1
ATOM 552 C CA . GLY A 1 75 ? 8.176 9.706 13.264 1.00 98.25 75 GLY A CA 1
ATOM 553 C C . GLY A 1 75 ? 6.992 10.401 13.931 1.00 98.25 75 GLY A C 1
ATOM 554 O O . GLY A 1 75 ? 7.210 11.233 14.805 1.00 98.25 75 GLY A O 1
ATOM 555 N N . ASP A 1 76 ? 5.763 10.038 13.558 1.00 97.31 76 ASP A N 1
ATOM 556 C CA . ASP A 1 76 ? 4.526 10.557 14.154 1.00 97.31 76 ASP A CA 1
ATOM 557 C C . ASP A 1 76 ? 3.586 9.425 14.600 1.00 97.31 76 ASP A C 1
ATOM 559 O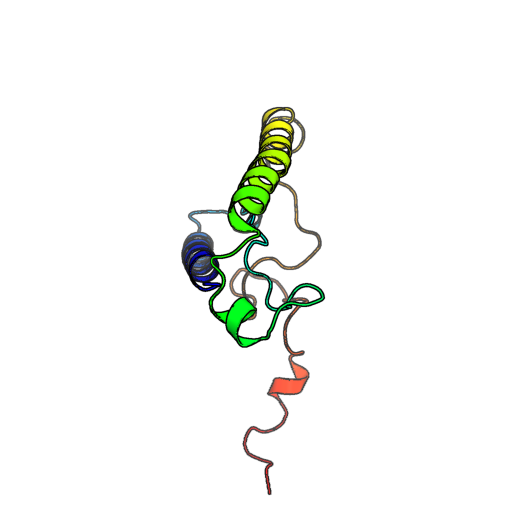 O . ASP A 1 76 ? 2.369 9.449 14.393 1.00 97.31 76 ASP A O 1
ATOM 563 N N . TRP A 1 77 ? 4.175 8.382 15.193 1.00 96.38 77 TRP A N 1
ATOM 564 C CA . TRP A 1 77 ? 3.420 7.214 15.634 1.00 96.38 77 TRP A CA 1
ATOM 565 C C . TRP A 1 77 ? 2.348 7.604 16.654 1.00 96.38 77 TRP A C 1
ATOM 567 O O . TRP A 1 77 ? 1.166 7.385 16.415 1.00 96.38 77 TRP A O 1
ATOM 577 N N . ASP A 1 78 ? 2.742 8.234 17.761 1.00 97.44 78 ASP A N 1
ATOM 578 C CA . ASP A 1 78 ? 1.817 8.575 18.846 1.00 97.44 78 ASP A CA 1
ATOM 579 C C . ASP A 1 78 ? 0.853 9.726 18.510 1.00 97.44 78 ASP A C 1
ATOM 581 O O . ASP A 1 78 ? -0.159 9.870 19.196 1.00 97.44 78 ASP A O 1
ATOM 585 N N . GLY A 1 79 ? 1.147 10.545 17.492 1.00 95.44 79 GLY A N 1
ATOM 586 C CA . GLY A 1 79 ? 0.318 11.693 17.114 1.00 95.44 79 GLY A CA 1
ATOM 587 C C . GLY A 1 79 ? -0.717 11.384 16.035 1.00 95.44 79 GLY A C 1
ATOM 588 O O . GLY A 1 79 ? -1.879 11.763 16.192 1.00 95.44 79 GLY A O 1
ATOM 589 N N . GLN A 1 80 ? -0.328 10.688 14.961 1.00 92.69 80 GLN A N 1
ATOM 590 C CA . GLN A 1 80 ? -1.209 10.444 13.812 1.00 92.69 80 GLN A CA 1
ATOM 591 C C . GLN A 1 80 ? -1.500 8.963 13.542 1.00 92.69 80 GLN A C 1
ATOM 593 O O . GLN A 1 80 ? -2.608 8.644 13.108 1.00 92.69 80 GLN A O 1
ATOM 598 N N . PHE A 1 81 ? -0.539 8.057 13.749 1.00 94.94 81 PHE A N 1
ATOM 599 C CA . PHE A 1 81 ? -0.620 6.705 13.170 1.00 94.94 81 PHE A CA 1
ATOM 600 C C . PHE A 1 81 ? -0.976 5.577 14.144 1.00 94.94 81 PHE A C 1
ATOM 602 O O . PHE A 1 81 ? -1.383 4.512 13.684 1.00 94.94 81 PHE A O 1
ATOM 609 N N . ARG A 1 82 ? -0.877 5.789 15.461 1.00 93.06 82 ARG A N 1
ATOM 610 C CA . ARG A 1 82 ? -1.125 4.765 16.491 1.00 93.06 82 ARG A CA 1
ATOM 611 C C . ARG A 1 82 ? -2.519 4.149 16.411 1.00 93.06 82 ARG A C 1
ATOM 613 O O . ARG A 1 82 ? -2.651 2.938 16.562 1.00 93.06 82 ARG A O 1
ATOM 620 N N . ASP A 1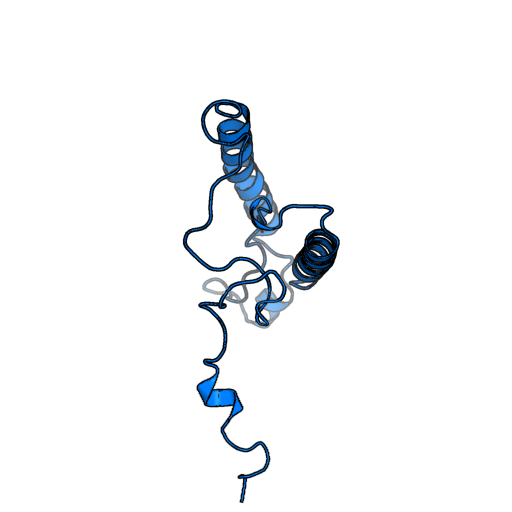 83 ? -3.530 4.984 16.193 1.00 91.19 83 ASP A N 1
ATOM 621 C CA . ASP A 1 83 ? -4.932 4.559 16.099 1.00 91.19 83 ASP A CA 1
ATOM 622 C C . ASP A 1 83 ? -5.356 4.249 14.652 1.00 91.19 83 ASP A C 1
ATOM 624 O O . ASP A 1 83 ? -6.505 3.879 14.402 1.00 91.19 83 ASP A O 1
ATOM 628 N N . GLY A 1 84 ? -4.435 4.403 13.697 1.00 90.50 84 GLY A N 1
ATOM 629 C CA . GLY A 1 84 ? -4.699 4.240 12.276 1.00 90.50 84 GLY A CA 1
ATOM 630 C C . GLY A 1 84 ? -5.262 5.476 11.585 1.00 90.50 84 GLY A C 1
ATOM 631 O O . GLY A 1 84 ? -5.789 6.407 12.195 1.00 90.50 84 GLY A O 1
ATOM 632 N N . VAL A 1 85 ? -5.177 5.472 10.253 1.00 92.38 85 VAL A N 1
ATOM 633 C CA . VAL A 1 85 ? -5.776 6.508 9.405 1.00 92.38 85 VAL A CA 1
ATOM 634 C C . VAL A 1 85 ? -7.096 5.988 8.859 1.00 92.38 85 VAL A C 1
ATOM 636 O O . VAL A 1 85 ? -7.123 5.043 8.075 1.00 92.38 85 VAL A O 1
ATOM 639 N N . LYS A 1 86 ? -8.203 6.629 9.248 1.00 92.25 86 LYS A N 1
ATOM 640 C CA . LYS A 1 86 ? -9.538 6.222 8.803 1.00 92.25 86 LYS A CA 1
ATOM 641 C C . LYS A 1 86 ? -9.692 6.412 7.282 1.00 92.25 86 LYS A C 1
ATOM 643 O O . LYS A 1 86 ? -9.602 7.551 6.816 1.00 92.25 86 LYS A O 1
ATOM 648 N N . PRO A 1 87 ? -9.999 5.349 6.516 1.00 91.94 87 PRO A N 1
ATOM 649 C CA . PRO A 1 87 ? -10.258 5.467 5.085 1.00 91.94 87 PRO A CA 1
ATOM 650 C C . PRO A 1 87 ? -11.491 6.329 4.792 1.00 91.94 87 PRO A C 1
ATOM 652 O O . PRO A 1 87 ? -12.486 6.290 5.522 1.00 91.94 87 PRO A O 1
ATOM 655 N N . THR A 1 88 ? -11.441 7.096 3.701 1.00 92.88 88 THR A N 1
ATOM 656 C CA . THR A 1 88 ? -12.586 7.877 3.194 1.00 92.88 88 THR A CA 1
ATOM 657 C C . THR A 1 88 ? -13.458 7.085 2.220 1.00 92.88 88 THR A C 1
ATOM 659 O O . THR A 1 88 ? -14.578 7.500 1.925 1.00 92.88 88 THR A O 1
ATOM 662 N N . ASN A 1 89 ? -12.958 5.947 1.745 1.00 92.19 89 ASN A N 1
ATO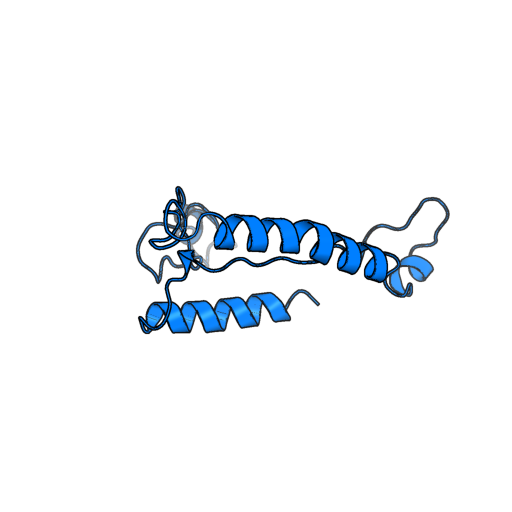M 663 C CA . ASN A 1 89 ? -13.611 5.011 0.840 1.00 92.19 89 ASN A CA 1
ATOM 664 C C . ASN A 1 89 ? -13.762 3.627 1.489 1.00 92.19 89 ASN A C 1
ATOM 666 O O . ASN A 1 89 ? -13.256 3.375 2.585 1.00 92.19 89 ASN A O 1
ATOM 670 N N . TYR A 1 90 ? -14.454 2.714 0.807 1.00 93.19 90 TYR A N 1
ATOM 671 C CA . TYR A 1 90 ? -14.522 1.327 1.254 1.00 93.19 90 TYR A CA 1
ATOM 672 C C . TYR A 1 90 ? -13.159 0.635 1.074 1.00 93.19 90 TYR A C 1
ATOM 674 O O . TYR A 1 90 ? -12.525 0.759 0.026 1.00 93.19 90 TYR A O 1
ATOM 682 N N . VAL A 1 91 ? -12.725 -0.120 2.088 1.00 92.94 91 VAL A N 1
ATOM 683 C CA . VAL A 1 91 ? -11.528 -0.973 2.041 1.00 92.94 91 VAL A CA 1
ATOM 684 C C . VAL A 1 91 ? -11.926 -2.421 2.314 1.00 92.94 91 VAL A C 1
ATOM 686 O O . VAL A 1 91 ? -12.615 -2.712 3.288 1.00 92.94 91 VAL A O 1
ATOM 689 N N . GLY A 1 92 ? -11.519 -3.333 1.434 1.00 92.56 92 GLY A N 1
ATOM 690 C CA . GLY A 1 92 ? -11.907 -4.739 1.501 1.00 92.56 92 GLY A CA 1
ATOM 691 C C . GLY A 1 92 ? -12.063 -5.346 0.114 1.00 92.56 92 GLY A C 1
ATOM 692 O O . GLY A 1 92 ? -11.367 -4.959 -0.825 1.00 92.56 92 GLY A O 1
ATOM 693 N N . ASP A 1 93 ? -12.977 -6.300 -0.018 1.00 91.69 93 ASP A N 1
ATOM 694 C CA . ASP A 1 93 ? -13.247 -7.000 -1.270 1.00 91.69 93 ASP A CA 1
ATOM 695 C C . ASP A 1 93 ? -14.445 -6.426 -2.037 1.00 91.69 93 ASP A C 1
ATOM 697 O O . ASP A 1 93 ? -15.228 -5.618 -1.548 1.00 91.69 93 ASP A O 1
ATOM 701 N N . ILE A 1 94 ? -14.627 -6.887 -3.274 1.00 90.75 94 ILE A N 1
ATOM 702 C CA . ILE A 1 94 ? -15.756 -6.470 -4.119 1.00 90.75 94 ILE A CA 1
ATOM 703 C C . ILE A 1 94 ? -17.129 -6.873 -3.548 1.00 90.75 94 ILE A C 1
ATOM 705 O O . ILE A 1 94 ? -18.155 -6.378 -4.008 1.00 90.75 94 ILE A O 1
ATOM 709 N N . PHE A 1 95 ? -17.164 -7.769 -2.560 1.00 90.19 95 PHE A N 1
ATOM 710 C CA . PHE A 1 95 ? -18.397 -8.274 -1.960 1.00 90.19 95 PHE A CA 1
ATOM 711 C C . PHE A 1 95 ? -18.843 -7.480 -0.729 1.00 90.19 95 PHE A C 1
ATOM 713 O O . PHE A 1 95 ? -19.971 -7.669 -0.277 1.00 90.19 95 PHE A O 1
ATOM 720 N N . GLY A 1 96 ? -18.015 -6.573 -0.202 1.00 92.50 96 GLY A N 1
ATOM 721 C CA . GLY A 1 96 ? -18.361 -5.831 1.008 1.00 92.50 96 GLY A CA 1
ATOM 722 C C . GLY A 1 96 ? -18.195 -6.657 2.287 1.00 92.50 96 GLY A C 1
ATOM 723 O O . GLY A 1 96 ? -18.819 -6.332 3.296 1.00 92.50 96 GLY A O 1
ATOM 724 N N . SER A 1 97 ? -17.383 -7.720 2.272 1.00 93.94 97 SER A N 1
ATOM 725 C CA . SER A 1 97 ? -17.319 -8.736 3.336 1.00 93.94 97 SER A CA 1
ATOM 726 C C . SER A 1 97 ? -16.890 -8.174 4.697 1.00 93.94 97 SER A C 1
ATOM 728 O O . SER A 1 97 ? -17.290 -8.696 5.732 1.00 93.94 97 SER A O 1
ATOM 730 N N . LEU A 1 98 ? -16.115 -7.085 4.708 1.00 93.88 98 LEU A N 1
ATOM 731 C CA . LEU A 1 98 ? -15.698 -6.371 5.927 1.00 93.88 98 LEU A CA 1
ATOM 732 C C . LEU A 1 98 ? -16.723 -5.343 6.448 1.00 93.88 98 LEU A C 1
ATOM 734 O O . LEU A 1 98 ? -16.440 -4.613 7.394 1.00 93.88 98 LEU A O 1
ATOM 738 N N . GLY A 1 99 ? -17.913 -5.279 5.848 1.00 90.25 99 GLY A N 1
ATOM 739 C CA . GLY A 1 99 ? -18.941 -4.295 6.177 1.00 90.25 99 GLY A CA 1
ATOM 740 C C . GLY A 1 99 ? -18.727 -2.960 5.459 1.00 90.25 99 GLY A C 1
ATOM 741 O O . GLY A 1 99 ? -17.624 -2.434 5.377 1.00 90.25 99 GLY A O 1
ATOM 742 N N . GLY A 1 100 ? -19.807 -2.402 4.914 1.00 88.69 100 GLY A N 1
ATOM 743 C CA . GLY A 1 100 ? -19.773 -1.211 4.063 1.00 88.69 100 GLY A CA 1
ATOM 744 C C . GLY A 1 100 ? -20.230 -1.513 2.638 1.00 88.69 100 GLY A C 1
ATOM 745 O O . GLY A 1 100 ? -20.716 -2.603 2.344 1.00 88.69 100 GLY A O 1
ATOM 746 N N . LYS A 1 101 ? -20.122 -0.519 1.755 1.00 90.31 101 LYS A N 1
ATOM 747 C CA . LYS A 1 101 ? -20.524 -0.633 0.351 1.00 90.31 101 LYS A CA 1
ATOM 748 C C . LYS A 1 101 ? -19.316 -0.334 -0.538 1.00 90.31 101 LYS A C 1
ATOM 750 O O . LYS A 1 101 ? -18.891 0.821 -0.538 1.00 90.31 101 LYS A O 1
ATOM 755 N N . PRO A 1 102 ? -18.796 -1.322 -1.289 1.00 90.62 102 PRO A N 1
ATOM 756 C CA . PRO A 1 102 ? -17.745 -1.089 -2.268 1.00 90.62 102 PRO A CA 1
ATOM 757 C C . PRO A 1 102 ? -18.135 0.029 -3.238 1.00 90.62 102 PRO A C 1
ATOM 759 O O . PRO A 1 102 ? -19.227 0.025 -3.812 1.00 90.62 102 PRO A O 1
ATOM 762 N N . ASP A 1 103 ? -17.240 0.997 -3.397 1.00 87.12 103 ASP A N 1
ATOM 763 C CA . ASP A 1 10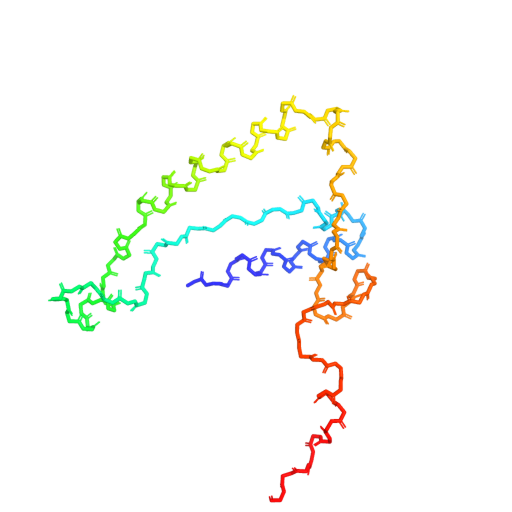3 ? -17.333 2.110 -4.345 1.00 87.12 103 ASP A CA 1
ATOM 764 C C . ASP A 1 103 ? -16.563 1.831 -5.649 1.00 87.12 103 ASP A C 1
ATOM 766 O O . ASP A 1 103 ? -16.440 2.689 -6.521 1.00 87.12 103 ASP A O 1
ATOM 770 N N . PHE A 1 104 ? -16.100 0.592 -5.802 1.00 85.88 104 PHE A N 1
ATOM 771 C CA . PHE A 1 104 ? -15.437 0.045 -6.976 1.00 85.88 104 PHE A CA 1
ATOM 772 C C . PHE A 1 104 ? -16.127 -1.242 -7.447 1.00 85.88 104 PHE A C 1
ATOM 774 O O . PHE A 1 104 ? -16.940 -1.842 -6.744 1.00 85.88 104 PHE A O 1
ATOM 781 N N . GLY A 1 105 ? -15.769 -1.692 -8.650 1.00 76.19 105 GLY A N 1
ATOM 782 C CA . GLY A 1 105 ? -16.374 -2.860 -9.287 1.00 76.19 105 GLY A CA 1
ATOM 783 C C . GLY A 1 105 ? -17.580 -2.512 -10.160 1.00 76.19 105 GLY A C 1
ATOM 784 O O . GLY A 1 105 ? -17.923 -1.349 -10.368 1.00 76.19 105 GLY A O 1
ATOM 785 N N . ILE A 1 106 ? -18.196 -3.544 -10.736 1.00 69.25 106 ILE A N 1
ATOM 786 C CA . ILE A 1 106 ? -19.362 -3.377 -11.607 1.00 69.25 106 ILE A CA 1
ATOM 787 C C . ILE A 1 106 ? -20.559 -2.964 -10.731 1.00 69.25 106 ILE A C 1
ATOM 789 O O . ILE A 1 106 ? -20.800 -3.632 -9.721 1.00 69.25 106 ILE A O 1
ATOM 793 N N . PRO A 1 107 ? -21.324 -1.904 -11.067 1.00 67.12 107 PRO A N 1
ATOM 794 C CA . PRO A 1 107 ? -22.463 -1.502 -10.248 1.00 67.12 107 PRO A CA 1
ATOM 795 C C . PRO A 1 107 ? -23.460 -2.655 -10.093 1.00 67.12 107 PRO A C 1
ATOM 797 O O . PRO A 1 107 ? -23.700 -3.405 -11.038 1.00 67.12 107 PRO A O 1
ATOM 800 N N . THR A 1 108 ? -24.093 -2.776 -8.924 1.00 60.34 108 THR A N 1
ATOM 801 C CA . THR A 1 108 ? -25.034 -3.870 -8.616 1.00 60.34 108 THR A CA 1
ATOM 802 C C . THR A 1 108 ? -26.124 -4.041 -9.689 1.00 60.34 108 THR A C 1
ATOM 804 O O . THR A 1 108 ? -26.530 -5.160 -9.983 1.00 60.34 108 THR A O 1
ATOM 807 N N . ALA A 1 109 ? -26.517 -2.941 -10.344 1.00 63.84 109 ALA A N 1
ATOM 808 C CA . ALA A 1 109 ? -27.480 -2.899 -11.448 1.00 63.84 109 ALA A CA 1
ATOM 809 C C . ALA A 1 109 ? -27.110 -3.765 -12.673 1.00 63.84 109 ALA A C 1
ATOM 811 O O . ALA A 1 109 ? -27.989 -4.139 -13.446 1.00 63.84 109 ALA A O 1
ATOM 812 N N . TRP A 1 110 ? -25.834 -4.105 -12.858 1.00 60.09 110 TRP A N 1
ATOM 813 C CA . TRP A 1 110 ? -25.368 -4.921 -13.985 1.00 60.09 110 TRP A CA 1
ATOM 814 C C . TRP A 1 110 ? -25.386 -6.423 -13.676 1.00 60.09 110 TRP A C 1
ATOM 816 O O . TRP A 1 110 ? -25.295 -7.228 -14.595 1.00 60.09 110 TRP A O 1
ATOM 826 N N . TYR A 1 111 ? -25.549 -6.818 -12.408 1.00 57.91 111 TYR A N 1
ATOM 827 C CA . TYR A 1 111 ? -25.748 -8.222 -12.023 1.00 57.91 111 TYR A CA 1
ATOM 828 C C . TYR A 1 111 ? -27.211 -8.671 -12.149 1.00 57.91 111 TYR A C 1
ATOM 830 O O . TYR A 1 111 ? -27.482 -9.870 -12.143 1.00 57.91 111 TYR A O 1
ATOM 838 N N . THR A 1 112 ? -28.146 -7.721 -12.258 1.00 54.59 112 THR A N 1
ATOM 839 C CA . THR A 1 112 ? -29.589 -7.959 -12.441 1.00 54.59 112 THR A CA 1
ATOM 840 C C . THR A 1 112 ? -30.024 -8.042 -13.902 1.00 54.59 112 THR A C 1
ATOM 842 O O . THR A 1 112 ? -31.196 -8.292 -14.160 1.00 54.59 112 THR A O 1
ATOM 845 N N . VAL A 1 113 ? -29.115 -7.841 -14.862 1.00 54.62 113 VAL A N 1
ATOM 846 C CA . VAL A 1 113 ? -29.406 -8.178 -16.260 1.00 54.62 113 VAL A CA 1
ATOM 847 C C . VAL A 1 113 ? -29.317 -9.697 -16.366 1.00 54.62 113 VAL A C 1
ATOM 849 O O . VAL A 1 113 ? -28.240 -10.265 -16.180 1.00 54.62 113 VAL A O 1
ATOM 852 N N . ASP A 1 114 ? -30.469 -10.339 -16.562 1.00 50.16 114 ASP A N 1
ATOM 853 C CA . ASP A 1 114 ? -30.632 -11.791 -16.608 1.00 50.16 114 ASP A CA 1
ATOM 854 C C . ASP A 1 114 ? -29.487 -12.477 -17.356 1.00 50.16 114 ASP A C 1
ATOM 856 O O . ASP A 1 114 ? -29.240 -12.229 -18.538 1.00 50.16 114 ASP A O 1
ATOM 860 N N . ARG A 1 115 ? -28.827 -13.419 -16.673 1.00 54.03 115 ARG A N 1
ATOM 861 C CA . ARG A 1 115 ? -27.766 -14.285 -17.218 1.00 54.03 115 ARG A CA 1
ATOM 862 C C . ARG A 1 115 ? -28.247 -15.258 -18.315 1.00 54.03 115 ARG A C 1
ATOM 864 O O . ARG A 1 115 ? -27.561 -16.236 -18.591 1.00 54.03 115 ARG A O 1
ATOM 871 N N . TYR A 1 116 ? -29.398 -15.000 -18.930 1.00 51.03 116 TYR A N 1
ATOM 872 C CA . TYR A 1 116 ? -30.025 -15.852 -19.941 1.00 51.03 116 TYR A CA 1
ATOM 873 C C . TYR A 1 116 ? -30.636 -15.104 -21.132 1.00 51.03 116 TYR A C 1
ATOM 875 O O . TYR A 1 116 ? -31.209 -15.750 -22.002 1.00 51.03 116 TYR A O 1
ATOM 883 N N . SER A 1 117 ? -30.473 -13.786 -21.240 1.00 47.88 117 SER A N 1
ATOM 884 C CA . SER A 1 117 ? -30.972 -13.038 -22.402 1.00 47.88 117 SER A CA 1
ATOM 885 C C . SER A 1 117 ? -29.862 -12.829 -23.428 1.00 47.88 117 SER A C 1
ATOM 887 O O . SER A 1 117 ? -29.390 -11.713 -23.636 1.00 47.88 117 SER A O 1
ATOM 889 N N . ILE A 1 118 ? -29.413 -13.926 -24.036 1.00 46.66 118 ILE A N 1
ATOM 890 C CA . ILE A 1 118 ? -28.713 -13.891 -25.323 1.00 46.66 118 ILE A CA 1
ATOM 891 C C . ILE A 1 118 ? -29.497 -14.825 -26.248 1.00 46.66 118 ILE A C 1
ATOM 893 O O . ILE A 1 118 ? -29.250 -16.031 -26.273 1.00 46.66 118 ILE A O 1
ATOM 897 N N . GLU A 1 119 ? -30.495 -14.256 -26.924 1.00 40.72 119 GLU A N 1
ATOM 898 C CA . GLU A 1 119 ? -30.938 -14.731 -28.241 1.00 40.72 119 GLU A CA 1
ATOM 899 C C . GLU A 1 119 ? -30.056 -14.092 -29.320 1.00 40.72 119 GLU A C 1
ATOM 901 O O . GLU A 1 119 ? -29.702 -12.897 -29.158 1.00 40.72 119 GLU A O 1
#

Organism: Moniliophthora roreri (NCBI:txid221103)

Sequence (119 aa):
MQQEDNATLGVLLWGALAGLIDFSHIIIMRTASNFDRLYPGQTPIKSLLAESGGFAIGIANLYLAGVCVVQGITGDWDGQFRDGVKPTN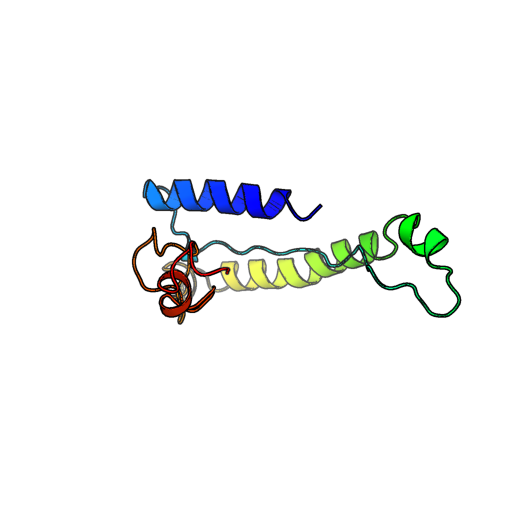YVGDIFGSLGGKPDFGIPTAWYTVDRYSIE

Radius of gyration: 20.11 Å; chains: 1; bounding box: 48×28×51 Å

Secondary structure (DSSP, 8-state):
--SHHHHHHHHHHHHHHTTSS-GGG----------SSPPTT--HHHHHTS--TTHHHHHHHHHHHHHHHHHHHHHTIIIIITT----SS--S-TT-TTSS--SSSS-GGGTSS-TT---

InterPro domains:
  IPR009486 Purine nucleoside permease [PF06516] (2-86)
  IPR009486 Purine nucleoside permease [PTHR38643] (2-106)

Foldseek 3Di:
DPVPVVVVLVVVLVCVLVVNDDQLPDDDDFFPQQDCDDDPPDDNVCSVPDPRRRVVVRVVVSCVVVVVVVCVCVVCVVPAPVVHDDDPADGHDCVCSSHDHHPDDDPPVVVPPDPPPDD

pLDDT: mean 85.61, std 13.71, range [40.72, 98.25]